Protein AF-A0A5Q0UK91-F1 (afdb_monomer_lite)

Sequence (84 aa):
MGILHFVQGALMLSLSSSREWTITSTYLTFDSESQRLAPVMESIGTIELAYLAVAFLFISAIAHALIATVLYDRYVAYLEQRVS

pLDDT: mean 94.49, std 6.74, range [50.16, 98.5]

Foldseek 3Di:
DLVVLLVVLVCLVVPPDFDKDFDWDWDWDQDPVVRDTDIDIDTPDIDGVSVVSSVVSNVVSVVVVCCVPVCVVVVVVVVVVVVD

Secondary structure (DSSP, 8-state):
-HHHHHHHHHHHHHHPPP-EEEEEEEEEEEETTTTEEEEEEEEEEEEEHHHHHHHHHHHHHHHHHHHTTTTHHHHHHHHHHHH-

Radius of gyration: 22.33 Å; chains: 1; bounding box: 39×41×60 Å

Structure (mmCIF, N/CA/C/O backbone):
data_AF-A0A5Q0UK91-F1
#
_entry.id   AF-A0A5Q0UK91-F1
#
loop_
_atom_site.group_PDB
_atom_site.id
_atom_site.type_symbol
_atom_site.label_atom_id
_atom_site.label_alt_id
_atom_site.label_comp_id
_atom_site.label_asym_id
_atom_site.label_entity_id
_atom_site.label_seq_id
_atom_site.pdbx_PDB_ins_code
_atom_site.Cartn_x
_atom_site.Cartn_y
_atom_site.Cartn_z
_atom_site.occupancy
_atom_site.B_iso_or_equiv
_atom_site.auth_seq_id
_atom_site.auth_comp_id
_atom_site.auth_asym_id
_atom_site.auth_atom_id
_atom_site.pdbx_PDB_model_num
ATOM 1 N N . MET A 1 1 ? -15.127 0.691 10.835 1.00 93.81 1 MET A N 1
ATOM 2 C CA . MET A 1 1 ? -14.574 0.355 9.501 1.00 93.81 1 MET A CA 1
ATOM 3 C C . MET A 1 1 ? -13.495 -0.730 9.511 1.00 93.81 1 MET A C 1
ATOM 5 O O . MET A 1 1 ? -13.466 -1.499 8.562 1.00 93.81 1 MET A O 1
ATOM 9 N N . GLY A 1 2 ? -12.647 -0.861 10.545 1.00 95.00 2 GLY A N 1
ATOM 10 C CA . GLY A 1 2 ? -11.512 -1.807 10.525 1.00 95.00 2 GLY A CA 1
ATOM 11 C C . GLY A 1 2 ? -11.856 -3.265 10.185 1.00 95.00 2 GLY A C 1
ATOM 12 O O . GLY A 1 2 ? -11.211 -3.850 9.322 1.00 95.00 2 GLY A O 1
ATOM 13 N N . ILE A 1 3 ? -12.924 -3.819 10.775 1.00 97.38 3 ILE A N 1
ATOM 14 C CA . ILE A 1 3 ? -13.388 -5.191 10.485 1.00 97.38 3 ILE A CA 1
ATOM 15 C C . ILE A 1 3 ? -13.753 -5.363 9.003 1.00 97.38 3 ILE A C 1
ATOM 17 O O . ILE A 1 3 ? -13.389 -6.366 8.399 1.00 97.38 3 ILE A O 1
ATOM 21 N N . LEU A 1 4 ? -14.430 -4.381 8.398 1.00 98.06 4 LEU A N 1
ATOM 22 C CA . LEU A 1 4 ? -14.819 -4.452 6.986 1.00 98.06 4 LEU A CA 1
ATOM 23 C C . LEU A 1 4 ? -13.591 -4.498 6.075 1.00 98.06 4 LEU A C 1
ATOM 25 O O . LEU A 1 4 ? -13.525 -5.353 5.198 1.00 98.06 4 LEU A O 1
ATOM 29 N N . HIS A 1 5 ? -12.597 -3.641 6.318 1.00 98.25 5 HIS A N 1
ATOM 30 C CA . HIS A 1 5 ? -11.348 -3.669 5.554 1.00 98.25 5 HIS A CA 1
ATOM 31 C C . HIS A 1 5 ? -10.574 -4.972 5.743 1.00 98.25 5 HIS A C 1
ATOM 33 O O . HIS A 1 5 ? -10.042 -5.508 4.775 1.00 98.25 5 HIS A O 1
ATOM 39 N N . PHE A 1 6 ? -10.551 -5.516 6.962 1.00 98.25 6 PHE A N 1
ATOM 40 C CA . PHE A 1 6 ? -9.912 -6.801 7.227 1.00 98.25 6 PHE A CA 1
ATOM 41 C C . PHE A 1 6 ? -10.580 -7.936 6.444 1.00 98.25 6 PHE A C 1
ATOM 43 O O 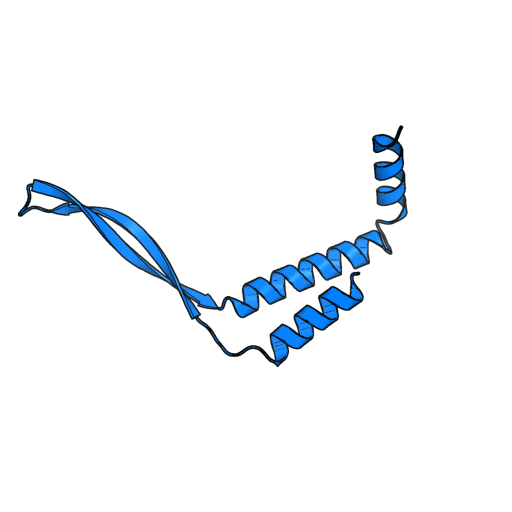. PHE A 1 6 ? -9.896 -8.696 5.764 1.00 98.25 6 PHE A O 1
ATOM 50 N N . VAL A 1 7 ? -11.915 -8.021 6.484 1.00 98.50 7 VAL A N 1
ATOM 51 C CA . VAL A 1 7 ? -12.673 -9.037 5.739 1.00 98.50 7 VAL A CA 1
ATOM 52 C C . VAL A 1 7 ? -12.472 -8.871 4.233 1.00 98.50 7 VAL A C 1
ATOM 54 O O . VAL A 1 7 ? -12.231 -9.859 3.548 1.00 98.50 7 VAL A O 1
ATOM 57 N N . GLN A 1 8 ? -12.499 -7.642 3.711 1.00 97.75 8 GLN A N 1
ATOM 58 C CA . GLN A 1 8 ? -12.195 -7.372 2.301 1.00 97.75 8 GLN A CA 1
ATOM 59 C C . GLN A 1 8 ? -10.788 -7.853 1.920 1.00 97.75 8 GLN A C 1
ATOM 61 O O . GLN A 1 8 ? -10.635 -8.524 0.903 1.00 97.75 8 GLN A O 1
ATOM 66 N N . GLY A 1 9 ? -9.777 -7.552 2.742 1.00 97.12 9 GLY A N 1
ATOM 67 C CA . GLY A 1 9 ? -8.397 -7.990 2.519 1.00 97.12 9 GLY A CA 1
ATOM 68 C C . GLY A 1 9 ? -8.259 -9.512 2.544 1.00 97.12 9 GLY A C 1
ATOM 69 O O . GLY A 1 9 ? -7.635 -10.084 1.655 1.00 97.12 9 GLY A O 1
ATOM 70 N N . ALA A 1 10 ? -8.905 -10.180 3.503 1.00 97.69 10 ALA A N 1
ATOM 71 C CA . ALA A 1 10 ? -8.910 -11.637 3.613 1.00 97.69 10 ALA A CA 1
ATOM 72 C C . ALA A 1 10 ? -9.611 -12.314 2.422 1.00 97.69 10 ALA A C 1
ATOM 74 O O . ALA A 1 10 ? -9.087 -13.277 1.862 1.00 97.69 10 ALA A O 1
ATOM 75 N N . LEU A 1 11 ? -10.766 -11.791 1.995 1.00 97.38 11 LEU A N 1
ATOM 76 C CA . LEU A 1 11 ? -11.470 -12.283 0.809 1.00 97.38 11 LEU A CA 1
ATOM 77 C C . LEU A 1 11 ? -10.633 -12.079 -0.454 1.00 97.38 11 LEU A C 1
ATOM 79 O O . LEU A 1 11 ? -10.525 -12.994 -1.261 1.00 97.38 11 LEU A O 1
ATOM 83 N N . MET A 1 12 ? -10.007 -10.914 -0.616 1.00 95.56 12 MET A N 1
ATOM 84 C CA . MET A 1 12 ? -9.160 -10.639 -1.774 1.00 95.56 12 MET A CA 1
ATOM 85 C C . MET A 1 12 ? -7.932 -11.553 -1.804 1.00 95.56 12 MET A C 1
ATOM 87 O O . MET A 1 12 ? -7.602 -12.090 -2.857 1.00 95.56 12 MET A O 1
ATOM 91 N N . LEU A 1 13 ? -7.308 -11.808 -0.653 1.00 94.94 13 LEU A N 1
ATOM 92 C CA . LEU A 1 13 ? -6.198 -12.750 -0.544 1.00 94.94 13 LEU A CA 1
ATOM 93 C C . LEU A 1 13 ? -6.614 -14.184 -0.915 1.00 94.94 13 LEU A C 1
ATOM 95 O O . LEU A 1 13 ? -5.857 -14.880 -1.577 1.00 94.94 13 LEU A O 1
ATOM 99 N N . SER A 1 14 ? -7.815 -14.616 -0.518 1.00 95.62 14 SER A N 1
ATOM 100 C CA . SER A 1 14 ? -8.293 -15.983 -0.765 1.00 95.62 14 SER A CA 1
ATOM 101 C C . SER A 1 14 ? -8.909 -16.203 -2.151 1.00 95.62 14 SER A C 1
ATOM 103 O O . SER A 1 14 ? -8.932 -17.341 -2.612 1.00 95.62 14 SER A O 1
ATOM 105 N N . LEU A 1 15 ? -9.485 -15.168 -2.768 1.00 95.19 15 LEU A N 1
ATOM 106 C CA . LEU A 1 15 ? -10.289 -15.288 -3.992 1.00 95.19 15 LEU A CA 1
ATOM 107 C C . LEU A 1 15 ? -9.624 -14.667 -5.224 1.00 95.19 15 LEU A C 1
ATOM 109 O O . LEU A 1 15 ? -10.124 -14.852 -6.333 1.00 95.19 15 LEU A O 1
ATOM 113 N N . SER A 1 16 ? -8.547 -13.893 -5.059 1.00 90.62 16 SER A N 1
ATOM 114 C CA . SER A 1 16 ? -7.866 -13.290 -6.206 1.00 90.62 16 SER A CA 1
ATOM 115 C C . SER A 1 16 ? -7.1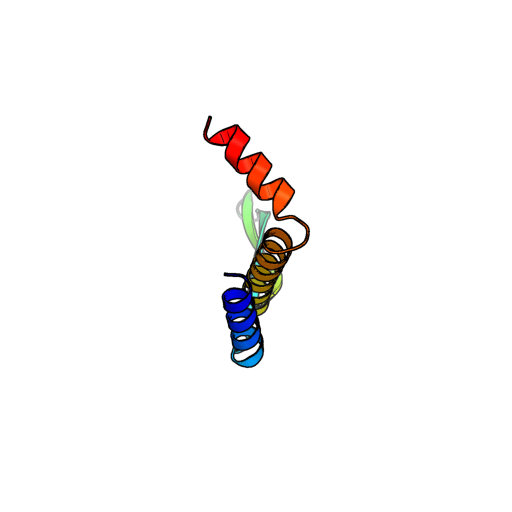25 -14.334 -7.040 1.00 90.62 16 SER A C 1
ATOM 117 O O . SER A 1 16 ? -6.548 -15.291 -6.531 1.00 90.62 16 SER A O 1
ATOM 119 N N . SER A 1 17 ? -7.148 -14.134 -8.354 1.00 86.19 17 SER A N 1
ATOM 120 C CA . SER A 1 17 ? -6.293 -14.844 -9.302 1.00 86.19 17 SER A CA 1
ATOM 121 C C . SER A 1 17 ? -4.988 -14.077 -9.497 1.00 86.19 17 SER A C 1
ATOM 123 O O . SER A 1 17 ? -5.018 -12.841 -9.536 1.00 86.19 17 SER A O 1
ATOM 125 N N . SER A 1 18 ? -3.877 -14.787 -9.712 1.00 79.12 18 SER A N 1
ATOM 126 C CA . SER A 1 18 ? -2.593 -14.156 -10.019 1.00 79.12 18 SER A CA 1
ATOM 127 C C . SER A 1 18 ? -2.723 -13.251 -11.246 1.00 79.12 18 SER A C 1
ATOM 129 O O . SER A 1 18 ? -3.245 -13.631 -12.299 1.00 79.12 18 SER A O 1
ATOM 131 N N . ARG A 1 19 ? -2.293 -11.998 -11.089 1.00 83.69 19 ARG A N 1
ATOM 132 C CA . ARG A 1 19 ? -2.238 -11.033 -12.185 1.00 83.69 19 ARG A CA 1
ATOM 133 C C . ARG A 1 19 ? -0.989 -10.193 -12.046 1.00 83.69 19 ARG A C 1
ATOM 135 O O . ARG A 1 19 ? -0.971 -9.173 -11.357 1.00 83.69 19 ARG A O 1
ATOM 142 N N . GLU A 1 20 ? 0.051 -10.682 -12.697 1.00 91.56 20 GLU A N 1
ATOM 143 C CA . GLU A 1 20 ? 1.338 -10.019 -12.759 1.00 91.56 20 GLU A CA 1
ATOM 144 C C . GLU A 1 20 ? 1.273 -8.809 -13.688 1.00 91.56 20 GLU A C 1
ATOM 146 O O . GLU A 1 20 ? 0.698 -8.853 -14.778 1.00 91.56 20 GLU A O 1
ATOM 151 N N . TRP A 1 21 ? 1.852 -7.711 -13.223 1.00 93.44 21 TRP A N 1
ATOM 152 C CA . TRP A 1 21 ? 2.053 -6.487 -13.976 1.00 93.44 21 TRP A CA 1
ATOM 153 C C . TRP A 1 21 ? 3.540 -6.219 -14.110 1.00 93.44 21 TRP A C 1
ATOM 155 O O . TRP A 1 21 ? 4.262 -6.190 -13.114 1.00 93.44 21 TRP A O 1
ATOM 165 N N . THR A 1 22 ? 3.986 -5.998 -15.342 1.00 95.31 22 THR A N 1
ATOM 166 C CA . THR A 1 22 ? 5.374 -5.650 -15.632 1.00 95.31 22 THR A CA 1
ATOM 167 C C . THR A 1 22 ? 5.641 -4.202 -15.252 1.00 95.31 22 THR A C 1
ATOM 169 O O . THR A 1 22 ? 4.965 -3.287 -15.721 1.00 95.31 22 THR A O 1
ATOM 172 N N . ILE A 1 23 ? 6.658 -3.994 -14.425 1.00 95.94 23 ILE A N 1
ATOM 173 C CA . ILE A 1 23 ? 7.204 -2.676 -14.132 1.00 95.94 23 ILE A CA 1
ATOM 174 C C . ILE A 1 23 ? 8.306 -2.412 -15.152 1.00 95.94 23 ILE A C 1
ATOM 176 O O . ILE A 1 23 ? 9.228 -3.213 -15.308 1.00 95.94 23 ILE A O 1
ATOM 180 N N . THR A 1 24 ? 8.215 -1.284 -15.848 1.00 96.75 24 THR A N 1
ATOM 181 C CA . THR A 1 24 ? 9.184 -0.888 -16.871 1.00 96.75 24 THR A CA 1
ATOM 182 C C . THR A 1 24 ? 9.940 0.364 -16.455 1.00 96.75 24 THR A C 1
ATOM 184 O O . THR A 1 24 ? 9.334 1.322 -15.976 1.00 96.75 24 THR A O 1
ATOM 187 N N . SER A 1 25 ? 11.243 0.388 -16.706 1.00 96.81 25 SER A N 1
ATOM 188 C CA . SER A 1 25 ? 12.054 1.602 -16.686 1.00 96.81 25 SER A CA 1
ATOM 189 C C . SER A 1 25 ? 12.237 2.102 -18.113 1.00 96.81 25 SER A C 1
ATOM 191 O O . SER A 1 25 ? 12.461 1.311 -19.025 1.00 96.81 25 SER A O 1
ATOM 193 N N . THR A 1 26 ? 12.119 3.411 -18.324 1.00 97.25 26 THR A N 1
ATOM 194 C CA . THR A 1 26 ? 12.431 4.038 -19.614 1.00 97.25 26 THR A CA 1
ATOM 195 C C . THR A 1 26 ? 13.639 4.937 -19.442 1.00 97.25 26 THR A C 1
ATOM 197 O O . THR A 1 26 ? 13.621 5.844 -18.610 1.00 97.25 26 THR A O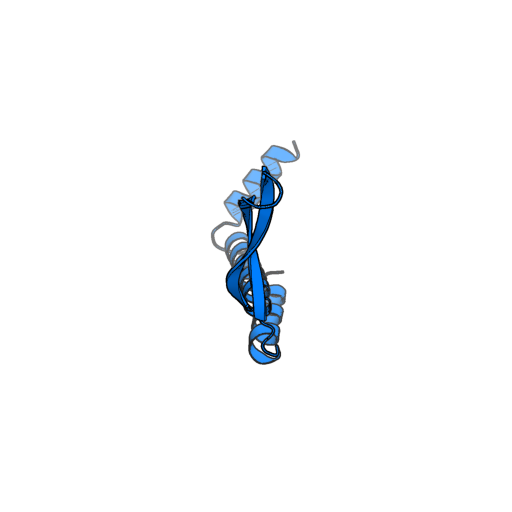 1
ATOM 200 N N . TYR A 1 27 ? 14.677 4.703 -20.236 1.00 96.06 27 TYR A N 1
ATOM 201 C CA . TYR A 1 27 ? 15.891 5.513 -20.245 1.00 96.06 27 TYR A CA 1
ATOM 202 C C . TYR A 1 27 ? 16.332 5.814 -21.677 1.00 96.06 27 TYR A C 1
ATOM 204 O O . TYR A 1 27 ? 15.828 5.233 -22.636 1.00 96.06 27 TYR A O 1
ATOM 212 N N . LEU A 1 28 ? 17.233 6.783 -21.830 1.00 97.44 28 LEU A N 1
ATOM 213 C CA . LEU A 1 28 ? 17.742 7.193 -23.135 1.00 97.44 28 LEU A CA 1
ATOM 214 C C . LEU A 1 28 ? 19.034 6.447 -23.454 1.00 97.44 28 LEU A C 1
ATOM 216 O O . LEU A 1 28 ? 19.984 6.495 -22.675 1.00 97.44 28 LEU A O 1
ATOM 220 N N . THR A 1 29 ? 19.078 5.838 -24.634 1.00 96.44 29 THR A N 1
ATOM 221 C CA . THR A 1 29 ? 20.284 5.241 -25.213 1.00 96.44 29 THR A CA 1
ATOM 222 C C . THR A 1 29 ? 20.647 6.003 -26.478 1.00 96.44 29 THR A C 1
ATOM 224 O O . THR A 1 29 ? 19.772 6.442 -27.225 1.00 96.44 29 THR A O 1
ATOM 227 N N . PHE A 1 30 ? 21.943 6.195 -26.714 1.00 96.81 30 PHE A N 1
ATOM 228 C CA . PHE A 1 30 ? 22.416 6.781 -27.962 1.00 96.81 30 PHE A CA 1
ATOM 229 C C . PHE A 1 30 ? 22.318 5.757 -29.092 1.00 96.81 30 PHE A C 1
ATOM 231 O O . PHE A 1 30 ? 22.941 4.699 -29.035 1.00 96.81 30 PHE A O 1
ATOM 238 N N . ASP A 1 31 ? 21.540 6.091 -30.113 1.00 95.50 31 ASP A N 1
ATOM 239 C CA . ASP A 1 31 ? 21.435 5.343 -31.355 1.00 95.50 31 ASP A CA 1
ATOM 240 C C . ASP A 1 31 ? 22.486 5.867 -32.343 1.00 95.50 31 ASP A C 1
ATOM 242 O O . ASP A 1 31 ? 22.439 7.020 -32.788 1.00 95.50 31 ASP A O 1
ATOM 246 N N . SER A 1 32 ? 23.454 5.012 -32.677 1.00 94.06 32 SER A N 1
ATOM 247 C CA . SER A 1 32 ? 24.548 5.354 -33.582 1.00 94.06 32 SER A CA 1
ATOM 248 C C . SER A 1 32 ? 24.125 5.464 -35.048 1.00 94.06 32 SER A C 1
ATOM 250 O O . SER A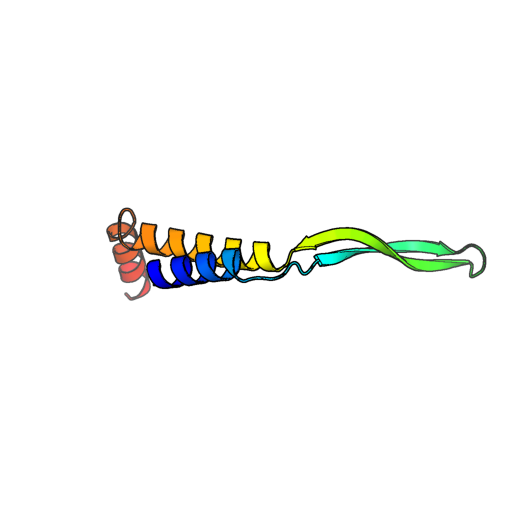 1 32 ? 24.835 6.116 -35.811 1.00 94.06 32 SER A O 1
ATOM 252 N N . GLU A 1 33 ? 23.003 4.869 -35.462 1.00 95.31 33 GLU A N 1
ATOM 253 C CA . GLU A 1 33 ? 22.502 4.993 -36.836 1.00 95.31 33 GLU A CA 1
ATOM 254 C C . GLU A 1 33 ? 21.827 6.347 -37.049 1.00 95.31 33 GLU A C 1
ATOM 256 O O . GLU A 1 33 ? 22.124 7.054 -38.013 1.00 95.31 33 GLU A O 1
ATOM 261 N N . SER A 1 34 ? 20.954 6.747 -36.122 1.00 93.75 34 SER A N 1
ATOM 262 C CA . SER A 1 34 ? 20.234 8.022 -36.212 1.00 93.75 34 SER A CA 1
ATOM 263 C C . SER A 1 34 ? 20.977 9.209 -35.586 1.00 93.75 34 SER A C 1
ATOM 265 O O . SER A 1 34 ? 20.527 10.349 -35.734 1.00 93.75 34 SER A O 1
ATOM 267 N N . GLN A 1 35 ? 22.115 8.960 -34.919 1.00 95.94 35 GLN A N 1
ATOM 268 C CA . GLN A 1 35 ? 22.927 9.945 -34.189 1.00 95.94 35 GLN A CA 1
ATOM 269 C C . GLN A 1 35 ? 22.101 10.741 -33.164 1.00 95.94 35 GLN A C 1
ATOM 271 O O . GLN A 1 35 ? 22.254 11.956 -33.007 1.00 95.94 35 GLN A O 1
ATOM 276 N N . ARG A 1 36 ? 21.172 10.063 -32.484 1.00 95.88 36 ARG A N 1
ATOM 277 C CA . ARG A 1 36 ? 20.207 10.671 -31.559 1.00 95.88 36 ARG A CA 1
ATOM 278 C C . ARG A 1 36 ? 20.040 9.823 -30.309 1.00 95.88 36 ARG A C 1
ATOM 280 O O . ARG A 1 36 ? 20.296 8.627 -30.307 1.00 95.88 36 ARG A O 1
ATOM 287 N N . LEU A 1 37 ? 19.576 10.454 -29.235 1.00 96.25 37 LEU A N 1
ATOM 288 C CA . LEU A 1 37 ? 19.083 9.727 -28.070 1.00 96.25 37 LEU A CA 1
ATOM 289 C C . LEU A 1 37 ? 17.684 9.189 -28.377 1.00 96.25 37 LEU A C 1
ATOM 291 O O . LEU A 1 37 ? 16.795 9.960 -28.742 1.00 96.25 37 LEU A O 1
ATOM 295 N N . ALA A 1 38 ? 17.496 7.886 -28.204 1.00 96.19 38 ALA A N 1
ATOM 296 C CA . ALA A 1 38 ? 16.217 7.214 -28.359 1.00 96.19 38 ALA A CA 1
ATOM 297 C C . ALA A 1 38 ? 15.768 6.618 -27.013 1.00 96.19 38 ALA A C 1
ATOM 299 O O . ALA A 1 38 ? 16.603 6.100 -26.262 1.00 96.19 38 ALA A O 1
ATOM 300 N N . PRO A 1 39 ? 14.468 6.694 -26.675 1.00 96.31 39 PRO A N 1
ATOM 301 C CA . PRO A 1 39 ? 13.945 6.048 -25.481 1.00 96.31 39 PRO A CA 1
ATOM 302 C C . PRO A 1 39 ? 13.933 4.529 -25.660 1.00 96.31 39 PRO A C 1
ATOM 304 O O . PRO A 1 39 ? 13.401 4.012 -26.641 1.00 96.31 39 PRO A O 1
ATOM 307 N N . VAL A 1 40 ? 14.478 3.822 -24.676 1.00 95.75 40 VAL A N 1
ATOM 308 C CA . VAL A 1 40 ? 14.426 2.366 -24.557 1.00 95.75 40 V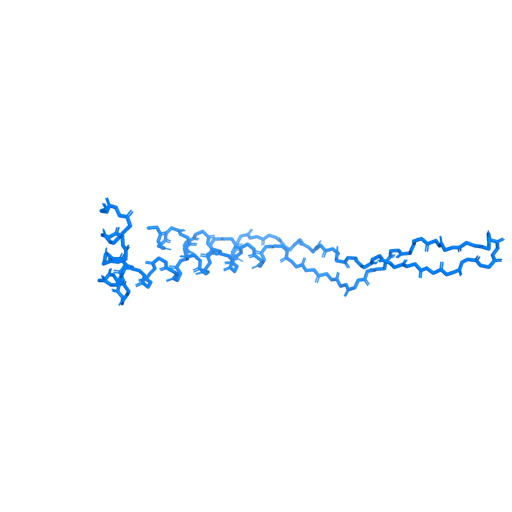AL A CA 1
ATOM 309 C C . VAL A 1 40 ? 13.629 2.026 -23.307 1.00 95.75 40 VAL A C 1
ATOM 311 O O . VAL A 1 40 ? 13.900 2.545 -22.224 1.00 95.75 40 VAL A O 1
ATOM 314 N N . MET A 1 41 ? 12.620 1.176 -23.476 1.00 96.94 41 MET A N 1
ATOM 315 C CA . MET A 1 41 ? 11.793 0.666 -22.389 1.00 96.94 41 MET A CA 1
ATOM 316 C C . MET A 1 41 ? 12.271 -0.736 -22.022 1.00 96.94 41 MET A C 1
ATOM 318 O O . MET A 1 41 ? 12.279 -1.629 -22.865 1.00 96.94 41 MET A O 1
ATOM 322 N N . GLU A 1 42 ? 12.648 -0.927 -20.765 1.00 96.81 42 GLU A N 1
ATOM 323 C CA . GLU A 1 42 ? 13.165 -2.188 -20.247 1.00 96.81 42 GLU A CA 1
ATOM 324 C C . GLU A 1 42 ? 12.318 -2.661 -19.064 1.00 96.81 42 GLU A C 1
ATOM 326 O O . GLU A 1 42 ? 11.969 -1.881 -18.176 1.00 96.81 42 GLU A O 1
ATOM 331 N N . SER A 1 43 ? 11.972 -3.948 -19.048 1.00 96.12 43 SER A N 1
ATOM 332 C CA . SER A 1 43 ? 11.277 -4.572 -17.921 1.00 96.12 43 SER A CA 1
ATOM 333 C C . SER A 1 43 ? 12.235 -4.739 -16.744 1.00 96.12 43 SER A C 1
ATOM 335 O O . SER A 1 43 ? 13.223 -5.457 -16.859 1.00 96.12 43 SER A O 1
ATOM 337 N N . ILE A 1 44 ? 11.901 -4.153 -15.595 1.00 96.56 44 ILE A N 1
ATOM 338 C CA . ILE A 1 44 ? 12.695 -4.258 -14.360 1.00 96.56 44 ILE A CA 1
ATOM 339 C C . ILE A 1 44 ? 12.117 -5.258 -13.349 1.00 96.56 44 ILE A C 1
ATOM 341 O O . ILE A 1 44 ? 12.705 -5.478 -12.294 1.00 96.56 44 ILE A O 1
ATOM 345 N N . GLY A 1 45 ? 10.974 -5.875 -13.658 1.00 96.06 45 GLY A N 1
ATOM 346 C CA . GLY A 1 45 ? 10.369 -6.928 -12.844 1.00 96.06 45 GLY A CA 1
ATOM 347 C C . GLY A 1 45 ? 8.857 -7.014 -13.018 1.00 96.06 45 GLY A C 1
ATOM 348 O O . GLY A 1 45 ? 8.259 -6.218 -13.745 1.00 96.06 45 GLY A O 1
ATOM 349 N N . THR A 1 46 ? 8.235 -7.970 -12.331 1.00 95.75 46 THR A N 1
ATOM 350 C CA . THR A 1 46 ? 6.776 -8.096 -12.248 1.00 95.75 46 THR A CA 1
ATOM 351 C C . THR A 1 46 ? 6.295 -7.955 -10.809 1.00 95.75 46 THR A C 1
ATOM 353 O O . THR A 1 46 ? 7.024 -8.220 -9.853 1.00 95.75 46 THR A O 1
ATOM 356 N N . ILE A 1 47 ? 5.058 -7.489 -10.649 1.00 94.56 47 ILE A N 1
ATOM 357 C CA . ILE A 1 47 ? 4.382 -7.414 -9.357 1.00 94.56 47 ILE A CA 1
ATOM 358 C C . ILE A 1 47 ? 2.949 -7.912 -9.475 1.00 94.56 47 ILE A C 1
ATOM 360 O O . ILE A 1 47 ? 2.246 -7.605 -10.437 1.00 94.56 47 ILE A O 1
ATOM 364 N N . GLU A 1 48 ? 2.486 -8.655 -8.476 1.00 94.25 48 GLU A N 1
ATOM 365 C CA . GLU A 1 48 ? 1.084 -9.042 -8.384 1.00 94.25 48 GLU A CA 1
ATOM 366 C C . GLU A 1 48 ? 0.260 -7.914 -7.755 1.00 94.25 48 GLU A C 1
ATOM 368 O O . GLU A 1 48 ? 0.352 -7.632 -6.557 1.00 94.25 48 GLU A O 1
ATOM 373 N N . LEU A 1 49 ? -0.592 -7.274 -8.561 1.00 90.56 49 LEU A N 1
ATOM 374 C CA . LEU A 1 49 ? -1.426 -6.156 -8.099 1.00 90.56 49 LEU A CA 1
ATOM 375 C C . LEU A 1 49 ? -2.381 -6.548 -6.965 1.00 90.56 49 LEU A C 1
ATOM 377 O O . LEU A 1 49 ? -2.732 -5.709 -6.133 1.00 90.56 49 LEU A O 1
ATOM 381 N N . ALA A 1 50 ? -2.797 -7.815 -6.924 1.00 92.44 50 ALA A N 1
ATOM 382 C CA . ALA A 1 50 ? -3.677 -8.322 -5.882 1.00 92.44 50 ALA A CA 1
ATOM 383 C C . ALA A 1 50 ? -3.056 -8.141 -4.489 1.00 92.44 50 ALA A C 1
ATOM 385 O O . ALA A 1 50 ? -3.725 -7.643 -3.584 1.00 92.44 50 ALA A O 1
ATOM 386 N N . TYR A 1 51 ? -1.763 -8.437 -4.330 1.00 93.88 51 TYR A N 1
ATOM 387 C CA . TYR A 1 51 ? -1.084 -8.277 -3.045 1.00 93.88 51 TYR A CA 1
ATOM 388 C C . TYR A 1 51 ? -0.920 -6.815 -2.633 1.00 93.88 51 TYR A C 1
ATOM 390 O O . TYR A 1 51 ? -1.020 -6.514 -1.445 1.00 93.88 51 TYR A O 1
ATOM 398 N N . LEU A 1 52 ? -0.752 -5.891 -3.584 1.00 94.44 52 LEU A N 1
ATOM 399 C CA . LEU A 1 52 ? -0.738 -4.456 -3.277 1.00 94.44 52 LEU A CA 1
ATOM 400 C C . LEU A 1 52 ? -2.082 -3.987 -2.707 1.00 94.44 52 LEU A C 1
ATOM 402 O O . LEU A 1 52 ? -2.123 -3.270 -1.705 1.00 94.44 52 LEU A O 1
ATOM 406 N N . ALA A 1 53 ? -3.188 -4.423 -3.311 1.00 94.62 53 ALA A N 1
ATOM 407 C CA . ALA A 1 53 ? -4.525 -4.095 -2.828 1.00 94.62 53 ALA A CA 1
ATOM 408 C C . ALA A 1 53 ? -4.819 -4.736 -1.458 1.00 94.62 53 ALA A C 1
ATOM 410 O O . ALA A 1 53 ? -5.345 -4.067 -0.566 1.0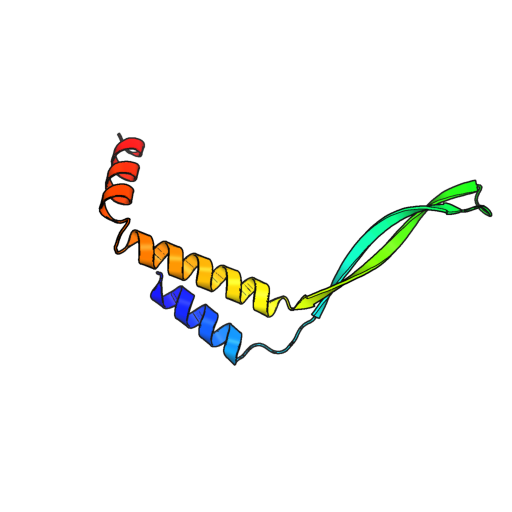0 94.62 53 ALA A O 1
ATOM 411 N N . VAL A 1 54 ? -4.420 -5.998 -1.253 1.00 96.69 54 VAL A N 1
ATOM 412 C CA . VAL A 1 54 ? -4.514 -6.686 0.048 1.00 96.69 54 VAL A CA 1
ATOM 413 C C . VAL A 1 54 ? -3.721 -5.937 1.124 1.00 96.69 54 VAL A C 1
ATOM 415 O O . VAL A 1 54 ? -4.246 -5.688 2.211 1.00 96.69 54 VAL A O 1
ATOM 418 N N . ALA A 1 55 ? -2.489 -5.520 0.820 1.00 97.38 55 ALA A N 1
ATOM 419 C CA . ALA A 1 55 ? -1.653 -4.760 1.744 1.00 97.38 55 ALA A CA 1
ATOM 420 C C . ALA A 1 55 ? -2.315 -3.434 2.147 1.00 97.38 55 ALA A C 1
ATOM 422 O O . ALA A 1 55 ? -2.396 -3.125 3.336 1.00 97.38 55 ALA A O 1
ATOM 423 N N . PHE A 1 56 ? -2.860 -2.682 1.183 1.00 97.81 56 PHE A N 1
ATOM 424 C CA . PHE A 1 56 ? -3.599 -1.448 1.460 1.00 97.81 56 PHE A CA 1
ATOM 425 C C . PHE A 1 56 ? -4.796 -1.681 2.397 1.00 97.81 56 PHE A C 1
ATOM 427 O O . PHE A 1 56 ? -4.982 -0.944 3.370 1.00 97.81 56 PHE A O 1
ATOM 434 N N . LEU A 1 57 ? -5.586 -2.731 2.146 1.00 98.25 57 LEU A N 1
ATOM 435 C CA . LEU A 1 57 ? -6.746 -3.070 2.972 1.00 98.25 57 LEU A CA 1
ATOM 436 C C . LEU A 1 57 ? -6.343 -3.418 4.407 1.00 98.25 57 LEU A C 1
ATOM 438 O O . LEU A 1 57 ? -6.968 -2.931 5.351 1.00 98.25 57 LEU A O 1
ATOM 442 N N . PHE A 1 58 ? -5.272 -4.190 4.599 1.00 98.44 58 PHE A N 1
ATOM 443 C CA . PHE A 1 58 ? -4.797 -4.517 5.942 1.00 98.44 58 PHE A CA 1
ATOM 444 C C . PHE A 1 58 ? -4.184 -3.323 6.672 1.00 98.44 58 PHE A C 1
ATOM 446 O O . PHE A 1 58 ? -4.468 -3.145 7.856 1.00 98.44 58 PHE A O 1
ATOM 453 N N . ILE A 1 59 ? -3.433 -2.455 5.986 1.00 98.50 59 ILE A N 1
ATOM 454 C CA . ILE A 1 59 ? -2.939 -1.203 6.580 1.00 98.50 59 ILE A CA 1
ATOM 455 C C . ILE A 1 59 ? -4.121 -0.349 7.064 1.00 98.50 59 ILE A C 1
ATOM 457 O O . ILE A 1 59 ? -4.115 0.123 8.203 1.00 98.50 59 ILE A O 1
ATOM 461 N N . SER A 1 60 ? -5.174 -0.208 6.250 1.00 98.31 60 SER A N 1
ATOM 462 C CA . SER A 1 60 ? -6.391 0.511 6.646 1.00 98.31 60 SER A CA 1
ATOM 463 C C . SER A 1 60 ? -7.103 -0.157 7.829 1.00 98.31 60 SER A C 1
ATOM 465 O O . SER A 1 60 ? -7.541 0.523 8.762 1.00 98.31 60 SER A O 1
ATOM 467 N N . ALA A 1 61 ? -7.202 -1.489 7.837 1.00 98.38 61 ALA A N 1
ATOM 468 C CA . ALA A 1 61 ? -7.806 -2.233 8.938 1.00 98.38 61 ALA A CA 1
ATOM 469 C C . ALA A 1 61 ? -7.062 -2.000 10.263 1.00 98.38 61 ALA A C 1
ATOM 471 O O . ALA A 1 61 ? -7.702 -1.712 11.277 1.00 98.38 61 ALA A O 1
ATOM 472 N N . ILE A 1 62 ? -5.726 -2.053 10.232 1.00 98.50 62 ILE A N 1
ATOM 473 C CA . ILE A 1 62 ? -4.857 -1.792 11.386 1.00 98.50 62 ILE A CA 1
ATOM 474 C C . ILE A 1 62 ? -5.030 -0.353 11.869 1.00 98.50 62 ILE A C 1
ATOM 476 O O . ILE A 1 62 ? -5.240 -0.142 13.060 1.00 98.50 62 ILE A O 1
ATOM 480 N N . ALA A 1 63 ? -5.013 0.634 10.970 1.00 98.00 63 ALA A N 1
ATOM 481 C CA . ALA A 1 63 ? -5.199 2.036 11.340 1.00 98.00 63 ALA A CA 1
ATOM 482 C C . ALA A 1 63 ? -6.524 2.256 12.088 1.00 98.00 63 ALA A C 1
ATOM 484 O O . ALA A 1 63 ? -6.549 2.870 13.153 1.00 98.00 63 ALA A O 1
ATOM 485 N N . HIS A 1 64 ? -7.621 1.685 11.585 1.00 98.25 64 HIS A N 1
ATOM 486 C CA . HIS A 1 64 ? -8.918 1.772 12.252 1.00 98.25 64 HIS A CA 1
ATOM 487 C C . HIS A 1 64 ? -8.957 1.023 13.583 1.00 98.25 64 HIS A C 1
ATOM 489 O O . HIS A 1 64 ? -9.586 1.507 14.519 1.00 98.25 64 HIS A O 1
ATOM 495 N N . ALA A 1 65 ? -8.322 -0.146 13.678 1.00 97.81 65 ALA A N 1
ATOM 496 C CA . ALA A 1 65 ? -8.252 -0.890 14.930 1.00 97.81 65 ALA A CA 1
ATOM 497 C C . ALA A 1 65 ? -7.472 -0.104 15.993 1.00 97.81 65 ALA A C 1
ATOM 499 O O . ALA A 1 65 ? -7.926 -0.003 17.130 1.00 97.81 65 ALA A O 1
ATOM 500 N N . LEU A 1 66 ? -6.348 0.511 15.613 1.00 98.19 66 LEU A N 1
ATOM 501 C CA . LEU A 1 66 ? -5.549 1.356 16.496 1.00 98.19 66 LEU A CA 1
ATOM 502 C C . LEU A 1 66 ? -6.337 2.585 16.960 1.00 98.19 66 LEU A C 1
ATOM 504 O O . LEU A 1 66 ? -6.389 2.841 18.160 1.00 98.19 66 LEU A O 1
ATOM 508 N N . ILE A 1 67 ? -6.991 3.308 16.042 1.00 97.44 67 ILE A N 1
ATOM 509 C CA . ILE A 1 67 ? -7.833 4.471 16.378 1.00 97.44 67 ILE A CA 1
ATOM 510 C C . ILE A 1 67 ? -9.002 4.070 17.281 1.00 97.44 67 ILE A C 1
ATOM 512 O O . ILE A 1 67 ? -9.321 4.795 18.212 1.00 97.44 67 ILE A O 1
ATOM 516 N N . ALA A 1 68 ? -9.628 2.917 17.050 1.00 96.81 68 ALA A N 1
ATOM 517 C CA . ALA A 1 68 ? -10.756 2.455 17.858 1.00 96.81 68 ALA A CA 1
ATOM 518 C C . ALA A 1 68 ? -10.351 1.894 19.233 1.00 96.81 68 ALA A C 1
ATOM 520 O O . ALA A 1 68 ? -11.227 1.569 20.031 1.00 96.81 68 ALA A O 1
ATOM 521 N N . THR A 1 69 ? -9.052 1.728 19.499 1.00 96.25 69 THR A N 1
ATOM 522 C CA . THR A 1 69 ? -8.546 1.150 20.748 1.00 96.25 69 THR A CA 1
ATOM 523 C C . THR A 1 69 ? -7.502 2.070 21.381 1.00 96.25 69 THR A C 1
ATOM 525 O O . THR A 1 69 ? -7.847 3.038 22.047 1.00 96.25 69 THR A O 1
ATOM 528 N N . VAL A 1 70 ? -6.218 1.800 21.156 1.00 97.38 70 VAL A N 1
ATOM 529 C CA . VAL A 1 70 ? -5.090 2.424 21.862 1.00 97.38 70 VAL A CA 1
ATOM 530 C C . VAL A 1 70 ? -4.940 3.915 21.544 1.00 97.38 70 VAL A C 1
ATOM 532 O O . VAL A 1 70 ? -4.447 4.679 22.370 1.00 97.38 70 VAL A O 1
ATOM 535 N N . LEU A 1 71 ? -5.339 4.347 20.347 1.00 96.88 71 LEU A N 1
ATOM 536 C CA . LEU A 1 71 ? -5.189 5.730 19.889 1.00 96.88 71 LEU A CA 1
ATOM 537 C C . LEU A 1 71 ? -6.482 6.548 19.990 1.00 96.88 71 LEU A C 1
ATOM 539 O O . LEU A 1 71 ? -6.488 7.686 19.524 1.00 96.88 71 LEU A O 1
ATOM 543 N N . TYR A 1 72 ? -7.544 6.006 20.595 1.00 96.88 72 TYR A N 1
ATOM 544 C CA . TYR A 1 72 ? -8.859 6.647 20.623 1.00 96.88 72 TYR A CA 1
ATOM 545 C C . TYR A 1 72 ? -8.821 8.040 21.257 1.00 96.88 72 TYR A C 1
ATOM 547 O O . TYR A 1 72 ? -9.158 9.022 20.599 1.00 96.88 72 TYR A O 1
ATOM 555 N N . ASP A 1 73 ? -8.308 8.155 22.483 1.00 96.75 73 ASP A N 1
ATOM 556 C CA . ASP A 1 73 ? -8.303 9.432 23.211 1.00 96.75 73 ASP A CA 1
ATOM 557 C C . ASP A 1 73 ? -7.451 10.497 22.507 1.00 96.75 73 ASP A C 1
ATOM 559 O O . ASP A 1 73 ? -7.838 11.660 22.398 1.00 96.75 73 ASP A O 1
ATOM 563 N N . ARG A 1 74 ? -6.298 10.091 21.956 1.00 95.62 74 ARG A N 1
ATOM 564 C CA . ARG A 1 74 ? -5.429 10.985 21.172 1.00 95.62 74 ARG A CA 1
ATOM 565 C C . ARG A 1 74 ? -6.117 11.464 19.901 1.00 95.62 74 ARG A C 1
ATOM 567 O O . ARG A 1 74 ? -5.944 12.614 19.509 1.00 95.62 74 ARG A O 1
ATOM 574 N N . TYR A 1 75 ? -6.861 10.576 19.250 1.00 94.69 75 TYR A N 1
ATOM 575 C CA . TYR A 1 75 ? -7.605 10.900 18.046 1.00 94.69 75 TYR A CA 1
ATOM 576 C C . TYR A 1 75 ? -8.731 11.895 18.345 1.00 94.69 75 TYR A C 1
ATOM 578 O O . TYR A 1 75 ? -8.842 12.893 17.639 1.00 94.69 75 TYR A O 1
ATOM 586 N N . VAL A 1 76 ? -9.495 11.691 19.423 1.00 96.62 76 VAL A N 1
ATOM 587 C CA . VAL A 1 76 ? -10.543 12.630 19.862 1.00 96.62 76 VAL A CA 1
ATOM 588 C C . VAL A 1 76 ? -9.955 14.011 20.166 1.00 96.62 76 VAL A C 1
ATOM 590 O O . VAL A 1 76 ? -10.399 14.994 19.579 1.00 96.62 76 VAL A O 1
ATOM 593 N N . ALA A 1 77 ? -8.890 14.087 20.970 1.00 95.94 77 ALA A N 1
ATOM 594 C CA . ALA A 1 77 ? -8.245 15.360 21.307 1.00 95.94 77 ALA A CA 1
ATOM 595 C C . ALA A 1 77 ? -7.704 16.105 20.069 1.00 95.94 77 ALA A C 1
ATOM 597 O O . ALA A 1 77 ? -7.791 17.329 19.974 1.00 95.94 77 ALA A O 1
ATOM 598 N N . TYR A 1 78 ? -7.158 15.372 19.093 1.00 94.38 78 TYR A N 1
ATOM 599 C CA . TYR A 1 78 ? -6.717 15.947 17.821 1.00 94.38 78 TYR A CA 1
ATOM 600 C C . TYR A 1 78 ? -7.877 16.535 17.005 1.00 94.38 78 TYR A C 1
ATOM 602 O O . TYR A 1 78 ? -7.709 17.571 16.360 1.00 94.38 78 TYR A O 1
ATOM 610 N N . LEU A 1 79 ? -9.042 15.880 17.007 1.00 94.44 79 LEU A N 1
ATOM 611 C CA . LEU A 1 79 ? -10.222 16.381 16.302 1.00 94.44 79 LEU A CA 1
ATOM 612 C C . LEU A 1 79 ? -10.780 17.641 16.967 1.00 94.44 79 LEU A C 1
ATOM 614 O O . LEU A 1 79 ? -11.093 18.599 16.265 1.00 94.44 79 LEU A O 1
ATOM 618 N N . GLU A 1 80 ? -10.844 17.671 18.298 1.00 94.44 80 GLU A N 1
ATOM 619 C CA . GLU A 1 80 ? -11.314 18.838 19.055 1.00 94.44 80 GLU A CA 1
ATOM 620 C C . GLU A 1 80 ? -10.472 20.089 18.764 1.00 94.44 80 GLU A C 1
ATOM 622 O O . GLU A 1 80 ? -11.029 21.159 18.538 1.00 94.44 80 GLU A O 1
ATOM 627 N N . GLN A 1 81 ? -9.146 19.947 18.646 1.00 89.50 81 GLN A N 1
ATOM 628 C CA . GLN A 1 81 ? -8.233 21.052 18.308 1.00 89.50 81 GLN A CA 1
ATOM 629 C C . GLN A 1 81 ? -8.414 21.624 16.894 1.00 89.50 81 GLN A C 1
ATOM 631 O O . GLN A 1 81 ? -7.928 22.716 16.614 1.00 89.50 81 GLN A O 1
ATOM 636 N N . ARG A 1 82 ? -9.032 20.878 15.971 1.00 78.12 82 ARG A N 1
ATOM 637 C CA . ARG A 1 82 ? -9.205 21.298 14.567 1.00 78.12 82 ARG A CA 1
ATOM 638 C C . ARG A 1 82 ? -10.601 21.808 14.241 1.00 78.12 82 ARG A C 1
ATOM 640 O O . ARG A 1 82 ? -10.797 22.337 13.151 1.00 78.12 82 ARG A O 1
ATOM 647 N N . VAL A 1 83 ? -11.557 21.594 15.140 1.00 68.25 83 VAL A N 1
ATOM 648 C CA . VAL A 1 83 ? -12.960 21.995 14.971 1.00 68.25 83 VAL A CA 1
ATOM 649 C C . VAL A 1 83 ? -13.290 23.265 15.778 1.00 68.25 83 VAL A C 1
ATOM 651 O O . VAL A 1 83 ? -14.331 23.869 15.531 1.00 68.25 83 VAL A O 1
ATOM 654 N N . SER A 1 84 ? -12.405 23.709 16.684 1.00 50.16 84 SER A N 1
ATOM 655 C CA . SER A 1 84 ? -12.483 25.005 17.387 1.00 50.16 84 SER A CA 1
ATOM 656 C C . SER A 1 84 ? -11.800 26.134 16.621 1.00 50.16 84 SER A C 1
ATOM 658 O O . SER A 1 84 ? -12.373 27.241 16.571 1.00 50.16 84 SER A O 1
#